Protein AF-A0A8S3GTK5-F1 (afdb_monomer_lite)

Organism: NCBI:txid392030

Secondary structure (DSSP, 8-state):
-TT-----STTTTTTT-SEEEE-S--GGGGGS-HHHHHHHS-SS-EEEESS--

Foldseek 3Di:
DVPDDDDPDPQPVLAQAQEAEAPDDDPVVVVDPVVVSCVRYDPPHYYHYPPPD

pLDDT: mean 95.97, std 5.18, range [62.16, 98.5]

Radius of gyration: 11.27 Å; chains: 1; bounding box: 26×29×25 Å

Structure (mmCIF, N/CA/C/O backbone):
data_AF-A0A8S3GTK5-F1
#
_entry.id   AF-A0A8S3GTK5-F1
#
loop_
_atom_site.group_PDB
_atom_site.id
_atom_site.type_symbol
_atom_site.label_atom_id
_atom_site.label_alt_id
_atom_site.label_comp_id
_atom_site.label_asym_id
_atom_site.label_entity_id
_atom_site.label_seq_id
_atom_site.pdbx_PDB_ins_code
_atom_site.Cartn_x
_atom_site.Cartn_y
_atom_site.Cartn_z
_atom_site.occupancy
_atom_site.B_iso_or_equiv
_atom_site.auth_seq_id
_atom_site.auth_comp_id
_atom_site.auth_asym_id
_atom_site.auth_atom_id
_atom_site.pdbx_PDB_model_num
ATOM 1 N N . LEU A 1 1 ? -10.420 -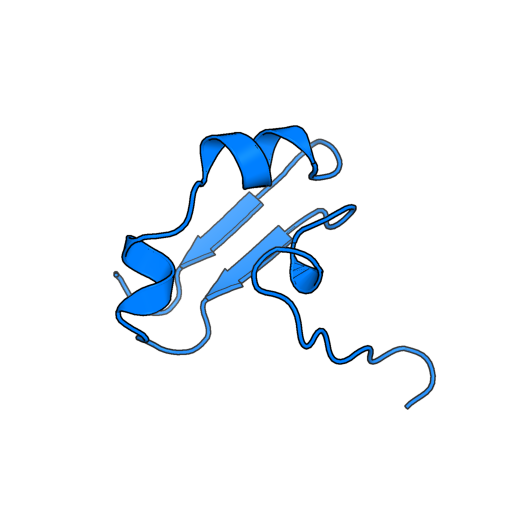19.880 -1.255 1.00 62.16 1 LEU A N 1
ATOM 2 C CA . LEU A 1 1 ? -10.278 -18.479 -1.721 1.00 62.16 1 LEU A CA 1
ATOM 3 C C . LEU A 1 1 ? -10.978 -17.454 -0.817 1.00 62.16 1 LEU A C 1
ATOM 5 O O . LEU A 1 1 ? -10.824 -16.272 -1.064 1.00 62.16 1 LEU A O 1
ATOM 9 N N . ASN A 1 2 ? -11.663 -17.857 0.263 1.00 86.19 2 ASN A N 1
ATOM 10 C CA . ASN A 1 2 ? -12.493 -16.964 1.099 1.00 86.19 2 ASN A CA 1
ATOM 11 C C . ASN A 1 2 ? -11.741 -15.850 1.862 1.00 86.19 2 ASN A C 1
ATOM 13 O O . ASN 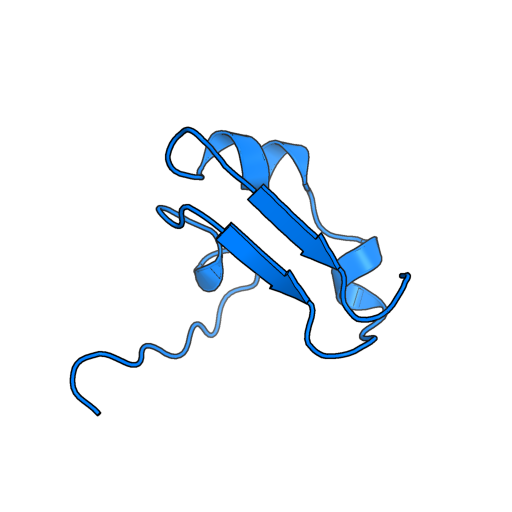A 1 2 ? -12.374 -15.088 2.581 1.00 86.19 2 ASN A O 1
ATOM 17 N N . HIS A 1 3 ? -10.417 -15.766 1.729 1.00 92.25 3 HIS A N 1
ATOM 18 C CA . HIS A 1 3 ? -9.569 -14.757 2.373 1.00 92.25 3 HIS A CA 1
ATOM 19 C C . HIS A 1 3 ? -8.742 -13.953 1.359 1.00 92.25 3 HIS A C 1
ATOM 21 O O . HIS A 1 3 ? -7.799 -13.268 1.737 1.00 92.25 3 HIS A O 1
ATOM 27 N N . VAL A 1 4 ? -9.057 -14.074 0.066 1.00 94.62 4 VAL A N 1
ATOM 28 C CA . VAL A 1 4 ? -8.384 -13.347 -1.013 1.00 94.62 4 VAL A CA 1
ATOM 29 C C . VAL A 1 4 ? -9.406 -12.447 -1.685 1.00 94.62 4 VAL A C 1
ATOM 31 O O . VAL A 1 4 ? -10.420 -12.923 -2.192 1.00 94.62 4 VAL A O 1
ATOM 34 N N . HIS A 1 5 ? -9.115 -11.151 -1.707 1.00 95.25 5 HIS A N 1
ATOM 35 C CA . HIS A 1 5 ? -9.913 -10.142 -2.390 1.00 95.25 5 HIS A CA 1
ATOM 36 C C . HIS A 1 5 ? -9.046 -9.476 -3.456 1.00 95.25 5 HIS A C 1
ATOM 38 O O . HIS A 1 5 ? -7.911 -9.094 -3.181 1.00 95.25 5 HIS A O 1
ATOM 44 N N . ILE A 1 6 ? -9.578 -9.352 -4.671 1.00 96.44 6 ILE A N 1
ATOM 45 C CA . ILE A 1 6 ? -8.921 -8.633 -5.765 1.00 96.44 6 ILE A CA 1
ATOM 46 C C . ILE A 1 6 ? -9.562 -7.252 -5.841 1.00 96.4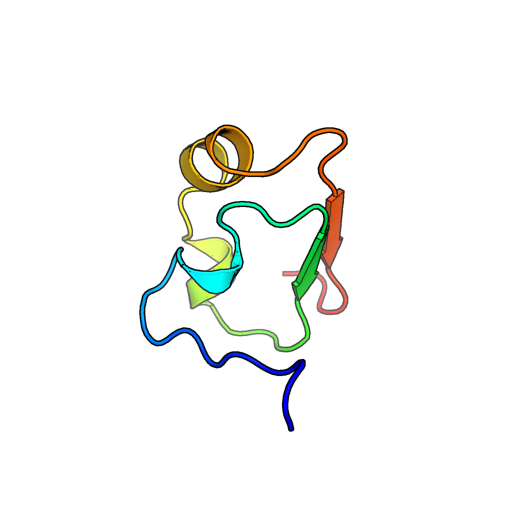4 6 ILE A C 1
ATOM 48 O O . ILE A 1 6 ? -10.776 -7.136 -6.014 1.00 96.44 6 ILE A O 1
ATOM 52 N N . ALA A 1 7 ? -8.749 -6.213 -5.685 1.00 96.88 7 ALA A N 1
ATOM 53 C CA . ALA A 1 7 ? -9.174 -4.833 -5.846 1.00 96.88 7 ALA A CA 1
ATOM 54 C C . ALA A 1 7 ? -8.916 -4.380 -7.288 1.00 96.88 7 ALA A C 1
ATOM 56 O O . ALA A 1 7 ? -7.810 -4.547 -7.793 1.00 96.88 7 ALA A O 1
ATOM 57 N N . ASN A 1 8 ? -9.923 -3.781 -7.927 1.00 96.00 8 ASN A N 1
ATOM 58 C CA . ASN A 1 8 ? -9.816 -3.252 -9.295 1.00 96.00 8 ASN A CA 1
ATOM 59 C C . ASN A 1 8 ? -9.632 -1.724 -9.336 1.00 96.00 8 ASN A C 1
ATOM 61 O O . ASN A 1 8 ? -9.497 -1.147 -10.408 1.00 96.00 8 ASN A O 1
ATOM 65 N N . GLU A 1 9 ? -9.624 -1.074 -8.171 1.00 94.75 9 GLU A N 1
ATOM 66 C CA . GLU A 1 9 ? -9.466 0.373 -8.015 1.00 94.75 9 GLU A CA 1
ATOM 67 C C . GLU A 1 9 ? -8.150 0.675 -7.293 1.00 94.75 9 GLU A C 1
ATOM 69 O O . GLU A 1 9 ? -7.821 0.008 -6.307 1.00 94.75 9 GLU A O 1
ATOM 74 N N . ARG A 1 10 ? -7.426 1.711 -7.741 1.00 92.44 10 ARG A N 1
ATOM 75 C CA . ARG A 1 10 ? -6.031 2.003 -7.338 1.00 92.44 10 ARG A CA 1
ATOM 76 C C . ARG A 1 10 ? -5.773 1.977 -5.829 1.00 92.44 10 ARG A C 1
ATOM 78 O O . ARG A 1 10 ? -4.748 1.465 -5.397 1.00 92.44 10 ARG A O 1
ATOM 85 N N . TYR A 1 11 ? -6.690 2.522 -5.030 1.00 96.62 11 TYR A N 1
ATOM 86 C CA . TYR A 1 11 ? -6.513 2.672 -3.578 1.00 96.62 11 TYR A CA 1
ATOM 87 C C . TYR A 1 11 ? -7.286 1.642 -2.748 1.00 96.62 11 TYR A C 1
ATOM 89 O O . TYR A 1 11 ? -7.098 1.556 -1.536 1.00 96.62 11 TYR A O 1
ATOM 97 N N . ALA A 1 12 ? -8.156 0.846 -3.375 1.00 97.31 12 ALA A N 1
ATOM 98 C CA . ALA A 1 12 ? -9.060 -0.036 -2.643 1.00 97.31 12 ALA A CA 1
ATOM 99 C C . ALA A 1 12 ? -8.322 -1.161 -1.901 1.00 97.31 12 ALA A C 1
ATOM 101 O O . ALA A 1 12 ? -8.770 -1.563 -0.834 1.00 97.31 12 ALA A O 1
ATOM 102 N N . ALA A 1 13 ? -7.180 -1.626 -2.421 1.00 97.25 13 ALA A N 1
ATOM 103 C CA . ALA A 1 13 ? -6.347 -2.621 -1.741 1.00 97.25 13 ALA A CA 1
ATOM 104 C C . ALA A 1 13 ? -5.646 -2.075 -0.484 1.00 97.25 13 ALA A C 1
ATOM 106 O O . ALA A 1 13 ? -5.352 -2.838 0.432 1.00 97.25 13 ALA A O 1
ATOM 107 N N . ALA A 1 14 ? -5.360 -0.771 -0.448 1.00 97.75 14 ALA A N 1
ATOM 108 C CA . ALA A 1 14 ? -4.660 -0.131 0.663 1.00 97.75 14 ALA A CA 1
ATOM 109 C C . ALA A 1 14 ? -5.609 0.280 1.798 1.00 97.75 14 ALA A C 1
ATOM 111 O O . ALA A 1 14 ? -5.218 0.274 2.969 1.00 97.75 14 ALA A O 1
ATOM 112 N N . LYS A 1 15 ? -6.856 0.629 1.465 1.00 97.75 15 LYS A N 1
ATOM 113 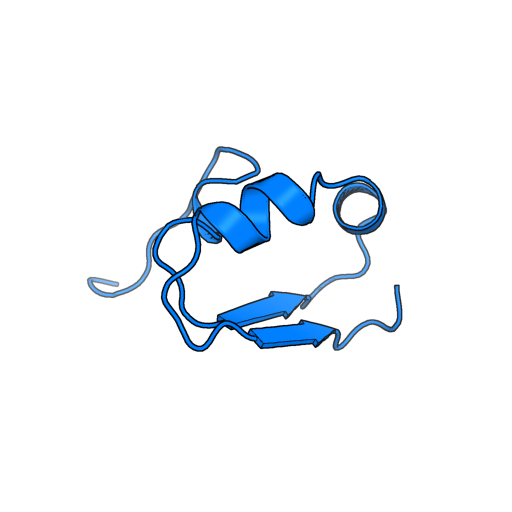C CA . LYS A 1 15 ? -7.867 1.044 2.439 1.00 97.75 15 LYS A CA 1
ATOM 114 C C . LYS A 1 15 ? -8.077 -0.029 3.512 1.00 97.75 15 LYS A C 1
ATOM 116 O O . LYS A 1 15 ? -8.198 -1.208 3.198 1.00 97.75 15 LYS A O 1
ATOM 121 N N . ASP A 1 16 ? -8.132 0.397 4.773 1.00 97.44 16 ASP A N 1
ATOM 122 C CA . ASP A 1 16 ? -8.327 -0.465 5.947 1.00 97.44 16 ASP A CA 1
ATOM 123 C C . ASP A 1 16 ? -7.256 -1.564 6.137 1.00 97.44 16 ASP A C 1
ATOM 125 O O . ASP A 1 16 ? -7.380 -2.428 7.007 1.00 97.44 16 ASP A O 1
ATOM 129 N N . SER A 1 17 ? -6.162 -1.518 5.370 1.00 97.81 17 SER A N 1
ATOM 130 C CA . SER A 1 17 ? -5.028 -2.426 5.529 1.00 97.81 17 SER A CA 1
ATOM 131 C C . SER A 1 17 ? -4.052 -1.913 6.596 1.00 97.81 17 SER A C 1
ATOM 133 O O . SER A 1 17 ? -3.965 -0.713 6.864 1.00 97.81 17 SER A O 1
ATOM 135 N N . HIS A 1 18 ? -3.296 -2.832 7.202 1.00 98.31 18 HIS A N 1
ATOM 136 C CA . HIS A 1 18 ? -2.203 -2.500 8.127 1.00 98.31 18 HIS A CA 1
ATOM 137 C C . HIS A 1 18 ? -0.848 -2.404 7.415 1.00 98.31 18 HIS A C 1
ATOM 139 O O . HIS A 1 18 ? 0.072 -1.749 7.901 1.00 98.31 18 HIS A O 1
ATOM 145 N N . ALA A 1 19 ? -0.702 -3.077 6.273 1.00 98.25 19 ALA A N 1
ATOM 146 C CA . ALA A 1 19 ? 0.551 -3.154 5.546 1.00 98.25 19 ALA A CA 1
ATOM 147 C C . ALA A 1 19 ? 0.307 -3.194 4.040 1.00 98.25 19 ALA A C 1
ATOM 149 O O . ALA A 1 19 ? -0.589 -3.894 3.569 1.00 98.25 19 ALA A O 1
ATOM 150 N N . ILE A 1 20 ? 1.160 -2.488 3.304 1.00 98.06 20 ILE A N 1
ATOM 151 C CA . ILE A 1 20 ? 1.282 -2.585 1.850 1.00 98.06 20 ILE A CA 1
ATOM 152 C C . ILE A 1 20 ? 2.598 -3.292 1.540 1.00 98.06 20 ILE A C 1
ATOM 154 O O . ILE A 1 20 ? 3.626 -2.989 2.148 1.00 98.06 20 ILE A O 1
ATOM 158 N N . VAL A 1 21 ? 2.567 -4.228 0.591 1.00 98.25 21 VAL A N 1
ATOM 159 C CA . VAL A 1 21 ? 3.758 -4.929 0.101 1.00 98.25 21 VAL A CA 1
ATOM 160 C C . VAL A 1 21 ? 3.857 -4.720 -1.404 1.00 98.25 21 VAL A C 1
ATOM 162 O O . VAL A 1 21 ? 2.989 -5.168 -2.154 1.00 98.25 21 VAL A O 1
ATOM 165 N N . VAL A 1 22 ? 4.908 -4.033 -1.847 1.00 97.75 22 VAL A N 1
ATOM 166 C CA . VAL A 1 22 ? 5.170 -3.809 -3.271 1.00 97.75 22 VAL A CA 1
ATOM 167 C C . VAL A 1 22 ? 5.914 -5.020 -3.819 1.00 97.75 22 VAL A C 1
ATOM 169 O O . VAL A 1 22 ? 7.095 -5.232 -3.548 1.00 97.75 22 VAL A O 1
ATOM 172 N N . CYS A 1 23 ? 5.196 -5.839 -4.585 1.00 97.88 23 CYS A N 1
ATOM 173 C CA . CYS A 1 23 ? 5.711 -7.098 -5.122 1.00 97.88 23 CYS A CA 1
ATOM 174 C C . CYS A 1 23 ? 6.122 -7.020 -6.595 1.00 97.88 23 CYS A C 1
ATOM 176 O O . CYS A 1 23 ? 6.620 -8.016 -7.111 1.00 97.88 23 CYS A O 1
ATOM 178 N N . THR A 1 24 ? 5.946 -5.886 -7.272 1.00 97.31 24 THR A N 1
ATOM 179 C CA . THR A 1 24 ? 6.275 -5.670 -8.695 1.00 97.31 24 THR A CA 1
ATOM 180 C C . THR A 1 24 ? 6.626 -4.201 -8.931 1.00 97.31 24 THR A C 1
ATOM 182 O O . THR A 1 24 ? 5.993 -3.331 -8.342 1.00 97.31 24 THR A O 1
ATOM 185 N N . GLU A 1 25 ? 7.591 -3.932 -9.800 1.00 97.12 25 GLU A N 1
ATOM 186 C CA . GLU A 1 25 ? 8.191 -2.622 -10.086 1.00 97.12 25 GLU A CA 1
ATOM 187 C C . GLU A 1 25 ? 7.386 -1.755 -11.077 1.00 97.12 25 GLU A C 1
ATOM 189 O O . GLU A 1 25 ? 7.941 -1.151 -11.990 1.00 97.12 25 GLU A O 1
ATOM 194 N N . TRP A 1 26 ? 6.058 -1.705 -10.943 1.00 97.06 26 TRP A N 1
ATOM 195 C CA . TRP A 1 26 ? 5.246 -0.863 -11.827 1.00 97.06 26 TRP A CA 1
ATOM 196 C C . TRP A 1 26 ? 5.431 0.620 -11.489 1.00 97.06 26 TRP A C 1
ATOM 198 O O . TRP A 1 26 ? 5.157 1.032 -10.362 1.00 97.06 26 TRP A O 1
ATOM 208 N N . ASP A 1 27 ? 5.787 1.430 -12.494 1.00 96.56 27 ASP A N 1
ATOM 209 C CA . ASP A 1 27 ? 5.948 2.894 -12.390 1.00 96.56 27 ASP A CA 1
ATOM 210 C C . ASP A 1 27 ? 4.735 3.600 -11.757 1.00 96.56 27 ASP A C 1
ATOM 212 O O . ASP A 1 27 ? 4.845 4.690 -11.191 1.00 96.56 27 ASP A O 1
ATOM 216 N N . GLU A 1 28 ? 3.555 2.987 -11.859 1.00 95.62 28 GLU A N 1
ATOM 217 C CA . GLU A 1 28 ? 2.310 3.468 -11.266 1.00 95.62 28 GLU A CA 1
ATOM 218 C C . GLU A 1 28 ? 2.418 3.646 -9.748 1.00 95.62 28 GLU A C 1
ATOM 220 O O . GLU A 1 28 ? 1.873 4.612 -9.213 1.00 95.62 28 GLU A O 1
ATOM 225 N N . PHE A 1 29 ? 3.151 2.764 -9.058 1.00 96.69 29 PHE A N 1
ATOM 226 C CA . PHE A 1 29 ? 3.300 2.805 -7.603 1.00 96.69 29 PHE A CA 1
ATOM 227 C C . PHE A 1 29 ? 4.129 3.995 -7.118 1.00 96.69 29 PHE A C 1
ATOM 229 O O . PHE A 1 29 ? 3.884 4.484 -6.020 1.00 96.69 29 PHE A O 1
ATOM 236 N N . ILE A 1 30 ? 5.034 4.528 -7.940 1.00 96.06 30 ILE A N 1
ATOM 237 C CA . ILE A 1 30 ? 5.831 5.727 -7.618 1.00 96.06 30 ILE A CA 1
ATOM 238 C C . ILE A 1 30 ? 4.947 6.988 -7.636 1.00 96.06 30 ILE A C 1
ATOM 240 O O . ILE A 1 30 ? 5.236 7.986 -6.980 1.00 96.06 30 ILE A O 1
ATOM 244 N N . ARG A 1 31 ? 3.843 6.953 -8.393 1.00 96.75 31 ARG A N 1
ATOM 245 C CA . ARG A 1 31 ? 2.975 8.112 -8.665 1.00 96.75 31 ARG A CA 1
ATOM 246 C C . ARG A 1 31 ? 1.695 8.140 -7.828 1.00 96.75 31 ARG A C 1
ATOM 248 O O . ARG A 1 31 ? 0.842 8.994 -8.070 1.00 96.75 31 ARG A O 1
ATOM 255 N N . LEU A 1 32 ? 1.522 7.201 -6.898 1.00 96.75 32 LEU A N 1
ATOM 256 C CA . LEU A 1 32 ? 0.344 7.155 -6.034 1.00 96.75 32 LEU A CA 1
ATOM 257 C C . LEU A 1 32 ? 0.348 8.292 -5.008 1.00 96.75 32 LEU A C 1
ATOM 259 O O . LEU A 1 32 ? 1.393 8.733 -4.534 1.00 96.75 32 LEU A O 1
ATOM 263 N N . ASP A 1 33 ? -0.850 8.724 -4.621 1.00 97.81 33 ASP A N 1
ATOM 264 C CA . ASP A 1 33 ? -1.034 9.640 -3.499 1.00 97.81 33 ASP A CA 1
ATOM 265 C C . ASP A 1 33 ? -0.864 8.884 -2.168 1.00 97.81 33 ASP A C 1
ATOM 267 O O . ASP A 1 33 ? -1.809 8.309 -1.617 1.00 97.81 33 ASP A O 1
ATOM 271 N N . TYR A 1 34 ? 0.372 8.840 -1.667 1.00 96.75 34 TYR A N 1
ATOM 272 C CA . TYR A 1 34 ? 0.701 8.150 -0.418 1.00 96.75 34 TYR A CA 1
ATOM 273 C C . TYR A 1 34 ? 0.144 8.838 0.831 1.00 96.75 34 TYR A C 1
ATOM 275 O O . TYR A 1 34 ? -0.046 8.169 1.848 1.00 96.75 34 TYR A O 1
ATOM 283 N N . GLU A 1 35 ? -0.156 10.137 0.772 1.00 97.69 35 GLU A N 1
ATOM 284 C CA . GLU A 1 35 ? -0.790 10.849 1.882 1.00 97.69 35 GLU A CA 1
ATOM 285 C C . GLU A 1 35 ? -2.242 10.384 2.039 1.00 97.69 35 GLU A C 1
ATOM 287 O O . GLU A 1 35 ? -2.659 9.987 3.134 1.00 97.69 35 GLU A O 1
ATOM 292 N N . LEU A 1 36 ? -2.980 10.302 0.925 1.00 97.75 36 LEU A N 1
ATOM 293 C CA . LEU A 1 36 ? -4.318 9.717 0.893 1.00 97.75 36 LEU A CA 1
ATOM 294 C C . LEU A 1 36 ? -4.299 8.257 1.359 1.00 97.75 36 LEU A C 1
ATOM 296 O O . LEU A 1 36 ? -5.099 7.874 2.218 1.00 97.75 36 LEU A O 1
ATOM 300 N N . ILE A 1 37 ? -3.372 7.447 0.844 1.00 97.75 37 ILE A N 1
ATOM 301 C CA . ILE A 1 37 ? -3.212 6.047 1.261 1.00 97.75 37 ILE A CA 1
ATOM 302 C C . ILE A 1 37 ? -2.998 5.964 2.773 1.00 97.75 37 ILE A C 1
ATOM 304 O O . ILE A 1 37 ? -3.759 5.294 3.469 1.00 97.75 37 ILE A O 1
ATOM 308 N N . TYR A 1 38 ? -2.023 6.700 3.306 1.00 97.56 38 TYR A N 1
ATOM 309 C CA . TYR A 1 38 ? -1.721 6.689 4.731 1.00 97.56 38 TYR A CA 1
ATOM 310 C C . TYR A 1 38 ? -2.925 7.122 5.574 1.00 97.56 38 TYR A C 1
ATOM 312 O O . TYR A 1 38 ? -3.180 6.514 6.614 1.00 97.56 38 TYR A O 1
ATOM 320 N N . SER A 1 39 ? -3.693 8.124 5.138 1.00 98.06 39 SER A N 1
ATOM 321 C CA . SER A 1 39 ? -4.881 8.599 5.862 1.00 98.06 39 SER A CA 1
ATOM 322 C C . SER A 1 39 ? -6.000 7.551 5.977 1.00 98.06 39 SER A C 1
ATOM 324 O O . SER A 1 39 ? -6.801 7.616 6.907 1.00 98.06 39 SER A O 1
ATOM 326 N N . THR A 1 40 ? -6.035 6.564 5.072 1.00 97.88 40 THR A N 1
ATOM 327 C CA . THR A 1 40 ? -7.096 5.541 4.986 1.00 97.88 40 THR A CA 1
ATOM 328 C C . THR A 1 40 ? -6.680 4.154 5.494 1.00 97.88 40 THR A C 1
ATOM 330 O O . THR A 1 40 ? -7.504 3.238 5.529 1.00 97.88 40 THR A O 1
ATOM 333 N N . MET A 1 41 ? -5.419 3.982 5.898 1.00 98.44 41 MET A N 1
ATOM 334 C CA . MET A 1 41 ? -4.896 2.740 6.478 1.00 98.44 41 MET A CA 1
ATOM 335 C C . MET A 1 41 ? -5.145 2.641 7.988 1.00 98.44 41 MET A C 1
ATOM 337 O O . MET A 1 41 ? -5.143 3.644 8.707 1.00 98.44 41 MET A O 1
ATOM 341 N N . GLN A 1 42 ? -5.241 1.406 8.485 1.00 98.50 42 GLN A N 1
ATOM 342 C CA . GLN A 1 42 ? -5.277 1.115 9.921 1.00 98.50 42 GLN A CA 1
ATOM 343 C C . GLN A 1 42 ? -3.922 1.416 10.573 1.00 98.50 42 GLN A C 1
ATOM 345 O O . GLN A 1 42 ? -2.874 1.307 9.932 1.00 98.50 42 GLN A O 1
ATOM 350 N N . LYS A 1 43 ? -3.930 1.819 11.851 1.00 97.50 43 LYS A N 1
ATOM 351 C CA . LYS A 1 43 ? -2.714 2.187 12.596 1.00 97.50 43 LYS A CA 1
ATOM 352 C C . LYS A 1 43 ? -2.330 1.101 13.610 1.00 97.50 43 LYS A C 1
ATOM 354 O O . LYS A 1 43 ? -3.212 0.626 14.322 1.00 97.50 43 LYS A O 1
ATOM 359 N N . PRO A 1 44 ? -1.034 0.755 13.740 1.00 96.81 44 PRO A N 1
ATOM 360 C CA . PRO A 1 44 ? 0.107 1.254 12.960 1.00 96.81 44 PRO A CA 1
ATOM 361 C C . PRO A 1 44 ? 0.078 0.770 11.498 1.00 96.81 44 PRO A C 1
ATOM 363 O O . PRO A 1 44 ? -0.352 -0.346 11.224 1.00 96.81 44 PRO A O 1
ATOM 366 N N . SER A 1 45 ? 0.538 1.620 10.574 1.00 97.19 45 SER A N 1
ATOM 367 C CA . SER A 1 45 ? 0.562 1.341 9.130 1.00 97.19 45 SER A CA 1
ATOM 368 C C . SER A 1 45 ? 1.994 1.201 8.615 1.00 97.19 45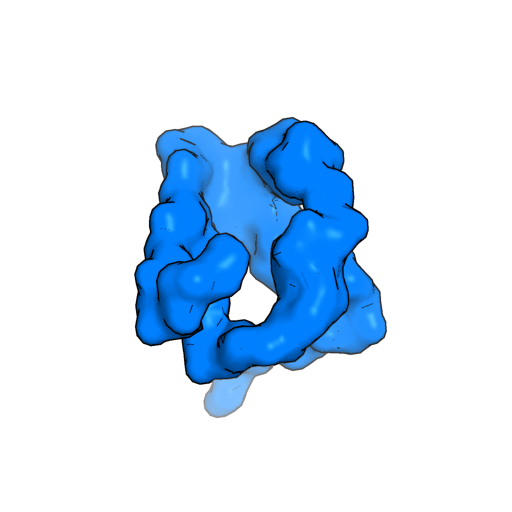 SER A C 1
ATOM 370 O O . SER A 1 45 ? 2.836 2.037 8.950 1.00 97.19 45 SER A O 1
ATOM 372 N N . TYR A 1 46 ? 2.242 0.210 7.757 1.00 98.06 46 TYR A N 1
ATOM 373 C CA . TYR A 1 46 ? 3.568 -0.106 7.216 1.00 98.06 46 TYR A CA 1
ATOM 374 C C . TYR A 1 46 ? 3.574 -0.199 5.688 1.00 98.06 46 TYR A C 1
ATOM 376 O O . TYR A 1 46 ? 2.593 -0.617 5.074 1.00 98.06 46 TYR A O 1
ATOM 384 N N . ILE A 1 47 ? 4.710 0.135 5.078 1.00 97.38 47 ILE A N 1
ATOM 385 C CA . ILE A 1 47 ? 4.981 -0.115 3.660 1.00 97.38 47 ILE A CA 1
ATOM 386 C C . ILE A 1 47 ? 6.281 -0.913 3.575 1.00 97.38 47 ILE A C 1
ATOM 388 O O . ILE A 1 47 ? 7.299 -0.503 4.130 1.00 97.38 47 ILE A O 1
ATOM 392 N N . PHE A 1 48 ? 6.228 -2.053 2.891 1.00 98.00 48 PHE A N 1
ATOM 393 C CA . PHE A 1 48 ? 7.383 -2.881 2.568 1.00 98.00 48 PHE A CA 1
ATOM 394 C C . PHE A 1 48 ? 7.610 -2.825 1.064 1.00 98.00 48 PHE A C 1
ATOM 396 O O . PHE A 1 48 ? 6.853 -3.417 0.288 1.00 98.00 48 PHE A O 1
ATOM 403 N N . ASP A 1 49 ? 8.650 -2.109 0.658 1.00 97.56 49 ASP A N 1
ATOM 404 C CA . ASP A 1 49 ? 9.066 -2.067 -0.734 1.00 97.56 49 ASP A CA 1
ATOM 405 C C . ASP A 1 49 ? 10.119 -3.150 -1.010 1.00 97.56 49 ASP A C 1
ATOM 407 O O . ASP A 1 49 ? 11.265 -3.060 -0.572 1.00 97.56 49 ASP A O 1
ATOM 411 N N . GLY A 1 50 ? 9.705 -4.206 -1.717 1.00 97.56 50 GLY A N 1
ATOM 412 C CA . GLY A 1 50 ? 10.584 -5.296 -2.145 1.00 97.56 50 GLY A CA 1
ATOM 413 C C . GLY A 1 50 ? 11.248 -5.059 -3.503 1.00 97.56 50 GLY A C 1
ATOM 414 O O . GLY A 1 50 ? 11.917 -5.963 -4.006 1.00 97.56 50 GLY A O 1
ATOM 415 N N . ARG A 1 51 ? 11.020 -3.897 -4.127 1.00 97.50 51 ARG A N 1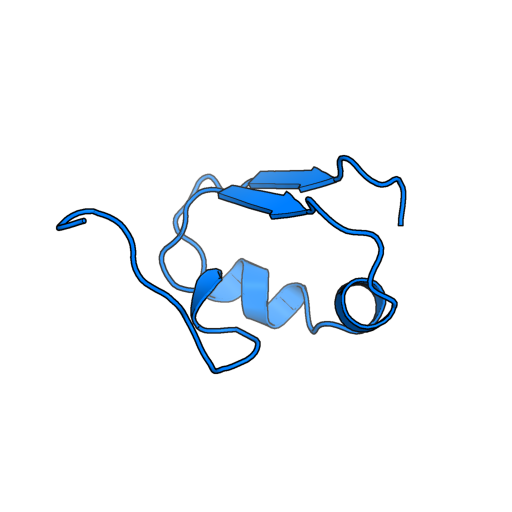
ATOM 416 C CA . ARG A 1 51 ? 11.429 -3.579 -5.502 1.00 97.50 51 ARG A CA 1
ATOM 417 C C . ARG A 1 51 ? 12.345 -2.363 -5.612 1.00 97.50 51 ARG A C 1
ATOM 419 O O . ARG A 1 51 ? 12.971 -2.225 -6.657 1.00 97.50 51 ARG A O 1
ATOM 426 N N . LEU A 1 52 ? 12.512 -1.597 -4.533 1.00 92.88 52 LEU A N 1
ATOM 427 C CA . LEU A 1 52 ? 13.401 -0.431 -4.448 1.00 92.88 52 LEU A CA 1
ATOM 428 C C . LEU A 1 52 ? 12.996 0.677 -5.438 1.00 92.88 52 LEU A C 1
ATOM 430 O O . LEU A 1 52 ? 13.858 1.208 -6.144 1.00 92.88 52 LEU A O 1
ATOM 434 N N . ILE A 1 53 ? 11.694 0.973 -5.512 1.00 90.25 53 ILE A N 1
ATOM 435 C CA . ILE A 1 53 ? 11.089 1.930 -6.457 1.00 90.25 53 ILE A CA 1
ATOM 436 C C . ILE A 1 53 ? 10.660 3.243 -5.802 1.00 90.25 53 ILE A C 1
ATOM 438 O O . ILE A 1 53 ? 10.281 3.244 -4.611 1.00 90.25 53 ILE A O 1
#

Sequence (53 aa):
LNHVHIANERYAAAKDSHAIVVCTEWDEFIRLDYELIYSTMQKPSYIFDGRLI

InterPro domains:
  IPR014027 UDP-glucose/GDP-mannose dehydrogenase, C-terminal [PF03720] (3-51)
  IPR028356 UDP-glucose 6-dehydrogenase, eukaryotic type [PTHR11374] (3-53)
  IPR036220 UDP-glucose/GDP-mannose dehydrogenase, C-terminal domain superfamily [SSF52413] (3-52)